Protein AF-A0A0D7CIX4-F1 (afdb_monomer_lite)

Organism: NCBI:txid1240678

Structure (mmCIF, N/CA/C/O backbone):
data_AF-A0A0D7CIX4-F1
#
_entry.id   AF-A0A0D7CIX4-F1
#
loop_
_atom_site.group_PDB
_atom_site.id
_atom_site.type_symbol
_atom_site.label_atom_id
_atom_site.label_alt_id
_atom_site.label_comp_id
_atom_site.label_asym_id
_atom_site.label_entity_id
_atom_site.label_seq_id
_atom_site.pdbx_PDB_ins_code
_atom_site.Cartn_x
_atom_site.Cartn_y
_atom_site.Cartn_z
_atom_site.occupancy
_atom_site.B_iso_or_equiv
_atom_site.auth_seq_id
_atom_site.auth_comp_id
_atom_site.auth_asym_id
_atom_site.auth_atom_id
_atom_site.pdbx_PDB_model_num
ATOM 1 N N . MET A 1 1 ? -18.396 -2.286 13.994 1.00 70.38 1 MET A N 1
ATOM 2 C CA . MET A 1 1 ? -18.109 -0.850 13.783 1.00 70.38 1 MET A CA 1
ATOM 3 C C . MET A 1 1 ? -16.690 -0.626 13.279 1.00 70.38 1 MET A C 1
ATOM 5 O O . MET A 1 1 ? -16.555 -0.124 12.173 1.00 70.38 1 MET A O 1
ATOM 9 N N . LEU A 1 2 ? -15.631 -1.029 13.996 1.00 77.00 2 LEU A N 1
ATOM 10 C CA . LEU A 1 2 ? -14.262 -0.880 13.478 1.00 77.00 2 LEU A CA 1
ATOM 11 C C . LEU A 1 2 ? -13.997 -1.817 12.284 1.00 77.00 2 LEU A C 1
ATOM 13 O O . LEU A 1 2 ? -13.475 -1.377 11.259 1.00 77.00 2 LEU A O 1
ATOM 17 N N . ARG A 1 3 ? -14.458 -3.074 12.368 1.00 74.94 3 ARG A N 1
ATOM 18 C CA . ARG A 1 3 ? -14.495 -4.003 11.224 1.00 74.94 3 ARG A CA 1
ATOM 19 C C . ARG A 1 3 ? -15.110 -3.394 9.956 1.00 74.94 3 ARG A C 1
ATOM 21 O O . ARG A 1 3 ? -14.585 -3.610 8.867 1.00 74.94 3 ARG A O 1
ATOM 28 N N . ASP A 1 4 ? -16.200 -2.640 10.085 1.00 81.12 4 ASP A N 1
ATOM 29 C CA . ASP A 1 4 ? -16.918 -2.061 8.941 1.00 81.12 4 ASP A CA 1
ATOM 30 C C . ASP A 1 4 ? -16.113 -0.929 8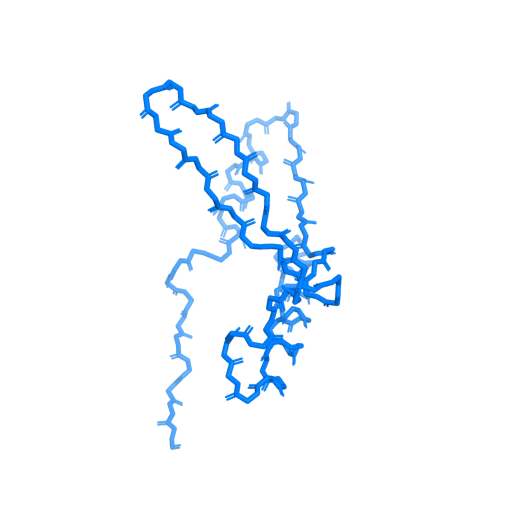.290 1.00 81.12 4 ASP A C 1
ATOM 32 O O . ASP A 1 4 ? -16.053 -0.840 7.064 1.00 81.12 4 ASP A O 1
ATOM 36 N N . CYS A 1 5 ? -15.411 -0.121 9.094 1.00 82.94 5 CYS A N 1
ATOM 37 C CA . CYS A 1 5 ? -14.469 0.881 8.597 1.00 82.94 5 CYS A CA 1
ATOM 38 C C . CYS A 1 5 ? -13.317 0.233 7.815 1.00 82.94 5 CYS A C 1
ATOM 40 O O . CYS A 1 5 ? -13.021 0.658 6.695 1.00 82.94 5 CYS A O 1
ATOM 42 N N . PHE A 1 6 ? -12.703 -0.828 8.356 1.00 84.50 6 PHE A N 1
ATOM 43 C CA . PHE A 1 6 ? -11.670 -1.592 7.645 1.00 84.50 6 PHE A CA 1
ATOM 44 C C . PHE A 1 6 ? -12.197 -2.172 6.335 1.00 84.50 6 PHE A C 1
ATOM 46 O O . PHE A 1 6 ? -11.568 -2.016 5.287 1.00 84.50 6 PHE A O 1
ATOM 53 N N . ALA A 1 7 ? -13.367 -2.815 6.382 1.00 87.81 7 ALA A N 1
ATOM 54 C CA . ALA A 1 7 ? -13.994 -3.405 5.211 1.00 87.81 7 ALA A CA 1
ATOM 55 C C . ALA A 1 7 ? -14.249 -2.352 4.127 1.00 87.81 7 ALA A C 1
ATOM 57 O O . ALA A 1 7 ? -13.925 -2.597 2.969 1.00 87.81 7 ALA A O 1
ATOM 58 N N . ALA A 1 8 ? -14.751 -1.167 4.486 1.00 89.38 8 ALA A N 1
ATOM 59 C CA . ALA A 1 8 ? -15.006 -0.092 3.533 1.00 89.38 8 ALA A CA 1
ATOM 60 C C . ALA A 1 8 ? -13.735 0.339 2.780 1.00 89.38 8 ALA A C 1
ATOM 62 O O . ALA A 1 8 ? -13.746 0.417 1.551 1.00 89.38 8 ALA A O 1
ATOM 63 N N . VAL A 1 9 ? -12.622 0.549 3.488 1.00 91.25 9 VAL A N 1
ATOM 64 C CA . VAL A 1 9 ? -11.351 0.975 2.873 1.00 91.25 9 VAL A CA 1
ATOM 65 C C . VAL A 1 9 ? -10.712 -0.137 2.045 1.00 91.25 9 VAL A C 1
ATOM 67 O O . VAL A 1 9 ? -10.255 0.117 0.929 1.00 91.25 9 VAL A O 1
ATOM 70 N N . ILE A 1 10 ? -10.730 -1.381 2.536 1.00 90.31 10 ILE A N 1
ATOM 71 C CA . ILE A 1 10 ? -10.211 -2.537 1.789 1.00 90.31 10 ILE A CA 1
ATOM 72 C C . ILE A 1 10 ? -11.017 -2.745 0.503 1.00 90.31 10 ILE A C 1
ATOM 74 O O . ILE A 1 10 ? -10.433 -2.918 -0.569 1.00 90.31 10 ILE A O 1
ATOM 78 N N . VAL A 1 11 ? -12.351 -2.710 0.590 1.00 94.25 11 VAL A N 1
ATOM 79 C CA . VAL A 1 11 ? -13.246 -2.907 -0.557 1.00 94.25 11 VAL A CA 1
ATOM 80 C C . VAL A 1 11 ? -13.083 -1.782 -1.571 1.00 94.25 11 VAL A C 1
ATOM 82 O O . VAL A 1 11 ? -13.019 -2.060 -2.767 1.00 94.25 11 VAL A O 1
ATOM 85 N N . GLU A 1 12 ? -12.971 -0.529 -1.131 1.00 94.50 12 GLU A N 1
ATOM 86 C CA . GLU A 1 12 ? -12.761 0.594 -2.046 1.00 94.50 12 GLU A CA 1
ATOM 87 C C . GLU A 1 12 ? -11.425 0.470 -2.790 1.00 94.50 12 GLU A C 1
ATOM 89 O O . GLU A 1 12 ? -11.387 0.582 -4.019 1.00 94.50 12 GLU A O 1
ATOM 94 N N . ARG A 1 13 ? -10.338 0.120 -2.091 1.00 94.94 13 ARG A N 1
ATOM 95 C CA . ARG A 1 13 ? -9.046 -0.141 -2.740 1.00 94.94 13 ARG A CA 1
ATOM 96 C C . ARG A 1 13 ? -9.133 -1.296 -3.735 1.00 94.94 13 ARG A C 1
ATOM 98 O O . ARG A 1 13 ? -8.645 -1.185 -4.861 1.00 94.94 13 ARG A O 1
ATOM 105 N N . ALA A 1 14 ? -9.775 -2.395 -3.341 1.00 93.81 14 ALA A N 1
ATOM 106 C CA . ALA A 1 14 ? -9.949 -3.570 -4.188 1.00 93.81 14 ALA A CA 1
ATOM 107 C C . ALA A 1 14 ? -10.753 -3.246 -5.455 1.00 93.81 14 ALA A C 1
ATOM 109 O O . ALA A 1 14 ? -10.377 -3.682 -6.540 1.00 93.81 14 ALA A O 1
ATOM 110 N N . ARG A 1 15 ? -11.806 -2.425 -5.353 1.00 95.75 15 ARG A N 1
ATOM 111 C CA . ARG A 1 15 ? -12.593 -1.964 -6.508 1.00 95.75 15 ARG A CA 1
ATOM 112 C C . ARG A 1 15 ? -11.758 -1.173 -7.506 1.00 95.75 15 ARG A C 1
ATOM 114 O O . ARG A 1 15 ? -11.966 -1.325 -8.706 1.00 95.75 15 ARG A O 1
ATOM 121 N N . ARG A 1 16 ? -10.828 -0.334 -7.042 1.00 95.00 16 ARG A N 1
ATOM 122 C CA . ARG A 1 16 ? -9.922 0.404 -7.937 1.00 95.00 16 ARG A CA 1
ATOM 123 C C . ARG A 1 16 ? -8.933 -0.533 -8.616 1.00 95.00 16 ARG A C 1
ATOM 125 O O . ARG A 1 16 ? -8.789 -0.475 -9.832 1.00 95.00 16 ARG A O 1
ATOM 132 N N . LEU A 1 17 ? -8.319 -1.438 -7.855 1.00 94.62 17 LEU A N 1
ATOM 133 C CA . LEU A 1 17 ? -7.382 -2.427 -8.394 1.00 94.62 17 LEU A CA 1
ATOM 134 C C . LEU A 1 17 ? -8.048 -3.380 -9.396 1.00 94.62 17 LEU A C 1
ATOM 136 O O . LEU A 1 17 ? -7.446 -3.708 -10.411 1.00 94.62 17 LEU A O 1
ATOM 140 N N . ALA A 1 18 ? -9.305 -3.770 -9.169 1.00 95.88 18 ALA A N 1
ATOM 141 C CA . ALA A 1 18 ? -10.056 -4.663 -10.054 1.00 95.88 18 ALA A CA 1
ATOM 142 C C . ALA A 1 18 ? -10.334 -4.074 -11.451 1.00 95.88 18 ALA A C 1
ATOM 144 O O . ALA A 1 18 ? -10.666 -4.816 -12.370 1.00 95.88 18 ALA A O 1
ATOM 145 N N . LYS A 1 19 ? -10.194 -2.753 -11.630 1.00 95.50 19 LYS A N 1
ATOM 146 C CA . LYS A 1 19 ? -10.316 -2.095 -12.943 1.00 95.50 19 LYS A CA 1
ATOM 147 C C . LYS A 1 19 ? -9.048 -2.228 -13.790 1.00 95.50 19 LYS A C 1
ATOM 149 O O . LYS A 1 19 ? -9.075 -1.913 -14.978 1.00 95.50 19 LYS A O 1
ATOM 154 N N . LEU A 1 20 ? -7.932 -2.651 -13.197 1.00 95.94 20 LEU A N 1
ATOM 155 C CA . LEU A 1 20 ? -6.673 -2.800 -13.910 1.00 95.94 20 LEU A CA 1
ATOM 156 C C . LEU A 1 20 ? -6.682 -4.068 -14.759 1.00 95.94 20 LEU A C 1
ATOM 158 O O . LEU A 1 20 ? -6.950 -5.162 -14.273 1.00 95.94 20 LEU A O 1
ATOM 162 N N . ARG A 1 21 ? -6.288 -3.928 -16.027 1.00 95.81 21 ARG A N 1
ATOM 163 C CA . ARG A 1 21 ? -6.086 -5.075 -16.921 1.00 95.81 21 ARG A CA 1
ATOM 164 C C . ARG A 1 21 ? -4.907 -5.952 -16.488 1.00 95.81 21 ARG A C 1
ATOM 166 O O . ARG A 1 21 ? -4.927 -7.157 -16.706 1.00 95.81 21 ARG A O 1
ATOM 173 N N . MET A 1 22 ? -3.869 -5.340 -15.920 1.00 94.31 22 MET A N 1
ATOM 174 C CA . MET A 1 22 ? -2.663 -6.014 -15.439 1.00 94.31 22 MET A CA 1
ATOM 175 C C . MET A 1 22 ? -2.207 -5.368 -14.126 1.00 94.31 22 MET A C 1
ATOM 177 O O . MET A 1 22 ? -2.252 -4.140 -14.031 1.00 94.31 22 MET A O 1
ATOM 181 N N . PRO A 1 23 ? -1.712 -6.139 -13.140 1.00 91.81 23 PRO A N 1
ATOM 182 C CA . PRO A 1 23 ? -1.248 -5.583 -11.866 1.00 91.81 23 PRO A CA 1
ATOM 183 C C . PRO A 1 23 ? -0.133 -4.539 -12.008 1.00 91.81 23 PRO A C 1
ATOM 185 O O . PRO A 1 23 ? -0.085 -3.586 -11.237 1.00 91.81 23 PRO A O 1
ATOM 188 N N . SER A 1 24 ? 0.734 -4.678 -13.018 1.00 92.94 24 SER A N 1
ATOM 189 C CA . SER A 1 24 ? 1.823 -3.733 -13.305 1.00 92.94 24 SER A CA 1
ATOM 190 C C . SER A 1 24 ? 1.332 -2.308 -13.572 1.00 92.94 24 SER A C 1
ATOM 192 O O . SER A 1 24 ? 2.033 -1.351 -13.266 1.00 92.94 24 SER A O 1
ATOM 194 N N . MET A 1 25 ? 0.101 -2.150 -14.063 1.00 95.00 25 MET A N 1
ATOM 195 C CA . MET A 1 25 ? -0.498 -0.843 -14.349 1.00 95.00 25 MET A CA 1
ATOM 196 C C . MET A 1 25 ? -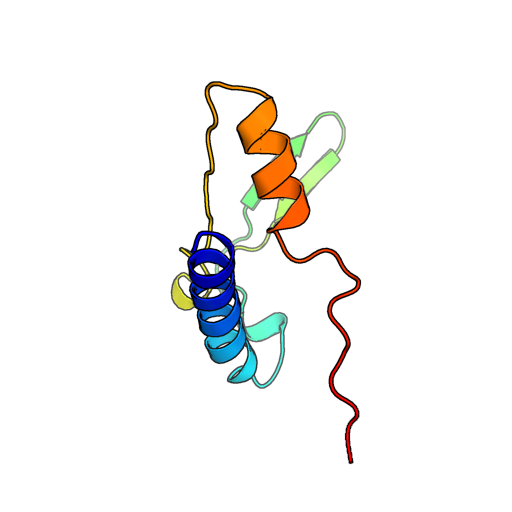0.792 -0.020 -13.086 1.00 95.00 25 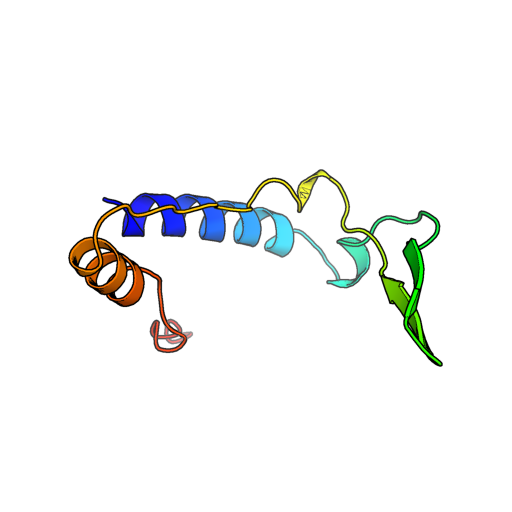MET A C 1
ATOM 198 O O . MET A 1 25 ? -1.099 1.169 -13.206 1.00 95.00 25 MET A O 1
ATOM 202 N N . ALA A 1 26 ? -0.718 -0.631 -11.897 1.00 94.31 26 ALA A N 1
ATOM 203 C CA . ALA A 1 26 ? -0.868 0.055 -10.616 1.00 94.31 26 ALA A CA 1
ATOM 204 C C . ALA A 1 26 ? 0.354 0.910 -10.246 1.00 94.31 26 ALA A C 1
ATOM 206 O O . ALA A 1 26 ? 0.244 1.799 -9.400 1.00 94.31 26 ALA A O 1
ATOM 207 N N . PHE A 1 27 ? 1.514 0.631 -10.842 1.00 95.31 27 PHE A N 1
ATOM 208 C CA . PHE A 1 27 ? 2.762 1.323 -10.545 1.00 95.31 27 PHE A CA 1
ATOM 209 C C . PHE A 1 27 ? 2.909 2.580 -11.400 1.00 95.31 27 PHE A C 1
ATOM 211 O O . PHE A 1 27 ? 2.423 2.636 -12.529 1.00 95.31 27 PHE A O 1
ATOM 218 N N . ALA A 1 28 ? 3.525 3.610 -10.829 1.00 92.94 28 ALA A N 1
ATOM 219 C CA . ALA A 1 28 ? 3.814 4.851 -11.527 1.00 92.94 28 ALA A CA 1
ATOM 220 C C . ALA A 1 28 ? 4.962 4.644 -12.525 1.00 92.94 28 ALA A C 1
ATOM 222 O O . ALA A 1 28 ? 5.924 3.942 -12.225 1.00 92.94 28 ALA A O 1
ATOM 223 N N . ASP A 1 29 ? 4.891 5.319 -13.671 1.00 88.50 29 ASP A N 1
ATOM 224 C CA . ASP A 1 29 ? 5.906 5.248 -14.735 1.00 88.50 29 ASP A CA 1
ATOM 225 C C . ASP A 1 29 ? 7.173 6.082 -14.425 1.00 88.50 29 ASP A C 1
ATOM 227 O O . ASP A 1 29 ? 7.997 6.332 -15.301 1.00 88.50 29 ASP A O 1
ATOM 231 N N . GLY A 1 30 ? 7.314 6.560 -13.183 1.00 87.31 30 GLY A N 1
ATOM 232 C CA . GLY A 1 30 ? 8.434 7.383 -12.728 1.00 87.31 30 GLY A CA 1
ATOM 233 C C . GLY A 1 30 ? 9.629 6.570 -12.230 1.00 87.31 30 GLY A C 1
ATOM 234 O O . GLY A 1 30 ? 9.553 5.354 -12.045 1.00 87.31 30 GLY A O 1
ATOM 235 N N . GLU A 1 31 ? 10.735 7.268 -11.960 1.00 90.25 31 GLU A N 1
ATOM 236 C CA . GLU A 1 31 ? 11.922 6.633 -11.388 1.00 90.25 31 GLU A CA 1
ATOM 237 C C . GLU A 1 31 ? 11.597 5.983 -10.032 1.00 90.25 31 GLU A C 1
ATOM 239 O O . GLU A 1 31 ? 10.979 6.617 -9.168 1.00 90.25 31 GLU A O 1
ATOM 244 N N . PRO A 1 32 ? 12.014 4.725 -9.815 1.00 92.56 32 PRO A N 1
ATOM 245 C CA . PRO A 1 32 ? 11.797 4.058 -8.546 1.00 92.56 32 PRO A CA 1
ATOM 246 C C . PRO A 1 32 ? 12.641 4.710 -7.449 1.00 92.56 32 PRO A C 1
ATOM 248 O O . PRO A 1 32 ? 13.755 5.188 -7.681 1.00 92.56 32 PRO A O 1
ATOM 251 N N . TYR A 1 33 ? 12.147 4.652 -6.216 1.00 94.00 33 TYR A N 1
ATOM 252 C CA . TYR A 1 33 ? 12.925 5.040 -5.050 1.00 94.00 33 TYR A CA 1
ATOM 253 C C . TYR A 1 33 ? 14.105 4.086 -4.897 1.00 94.00 33 TYR A C 1
ATOM 255 O O . TYR A 1 33 ? 13.915 2.871 -4.809 1.00 94.00 33 TYR A O 1
ATOM 263 N N . ARG A 1 34 ? 15.320 4.636 -4.854 1.00 95.75 34 ARG A N 1
ATOM 264 C CA . ARG A 1 34 ? 16.558 3.875 -4.673 1.00 95.75 34 ARG A CA 1
ATOM 265 C C . ARG A 1 34 ? 17.336 4.417 -3.486 1.00 95.75 34 ARG A C 1
ATOM 267 O O . ARG A 1 34 ? 17.566 5.619 -3.399 1.00 95.75 34 ARG A O 1
ATOM 274 N N . TRP A 1 35 ? 17.758 3.534 -2.590 1.00 96.31 35 TRP A N 1
ATOM 275 C CA . TRP A 1 35 ? 18.637 3.890 -1.476 1.00 96.31 35 TRP A CA 1
ATOM 276 C C . TRP A 1 35 ? 19.534 2.714 -1.086 1.00 96.31 35 TRP A C 1
ATOM 278 O O . TRP A 1 35 ? 19.229 1.557 -1.387 1.00 96.31 35 TRP A O 1
ATOM 288 N N . GLN A 1 36 ? 20.651 3.011 -0.421 1.00 96.69 36 GLN A N 1
ATOM 289 C CA . GLN A 1 36 ? 21.532 1.987 0.140 1.00 96.69 36 GLN A CA 1
ATOM 290 C C . GLN A 1 36 ? 21.079 1.614 1.551 1.00 96.69 36 GLN A C 1
ATOM 292 O O . GLN A 1 36 ? 20.757 2.478 2.367 1.00 96.69 36 GLN A O 1
ATOM 297 N N . SER A 1 37 ? 21.055 0.317 1.837 1.00 94.19 37 SER A N 1
ATOM 298 C CA . SER A 1 37 ? 20.754 -0.247 3.148 1.00 94.19 37 SER A CA 1
ATOM 299 C C . SER A 1 37 ? 21.797 -1.317 3.452 1.00 94.19 37 SER A C 1
ATOM 301 O O . SER A 1 37 ? 21.724 -2.430 2.924 1.00 94.19 37 SER A O 1
ATOM 303 N N . CYS A 1 38 ? 22.781 -0.953 4.281 1.00 93.75 38 CYS A N 1
ATOM 304 C CA . CYS A 1 38 ? 24.012 -1.726 4.474 1.00 93.75 38 CYS A CA 1
ATOM 305 C C . CYS A 1 38 ? 24.673 -2.003 3.111 1.00 93.75 38 CYS A C 1
ATOM 307 O O . CYS A 1 38 ? 24.850 -1.073 2.327 1.00 93.75 38 CYS A O 1
ATOM 309 N N . ASP A 1 39 ? 24.957 -3.268 2.804 1.00 95.75 39 ASP A N 1
ATOM 310 C CA . ASP A 1 39 ? 25.596 -3.692 1.553 1.00 95.75 39 ASP A CA 1
ATOM 311 C C . ASP A 1 39 ? 24.605 -3.891 0.390 1.00 95.75 39 ASP A C 1
ATOM 313 O O . ASP A 1 39 ? 24.974 -4.393 -0.671 1.00 95.75 39 ASP A O 1
ATOM 317 N N . TYR A 1 40 ? 23.328 -3.531 0.572 1.00 94.12 40 TYR A N 1
ATOM 318 C CA . TYR A 1 40 ? 22.277 -3.786 -0.411 1.00 94.12 40 TYR A CA 1
ATOM 319 C C . TYR A 1 40 ? 21.635 -2.503 -0.926 1.00 94.12 40 TYR A C 1
ATOM 321 O O . TYR A 1 40 ? 21.086 -1.701 -0.167 1.00 94.12 40 TYR A O 1
ATOM 329 N N . THR A 1 41 ? 21.565 -2.386 -2.251 1.00 95.25 41 THR A N 1
ATOM 330 C CA . THR A 1 41 ? 20.722 -1.385 -2.907 1.00 95.25 41 THR A CA 1
ATOM 331 C C . THR A 1 41 ? 19.266 -1.838 -2.877 1.00 95.25 41 THR A C 1
ATOM 333 O O . THR A 1 41 ? 18.915 -2.905 -3.385 1.00 95.25 41 THR A O 1
ATOM 336 N N . ARG A 1 42 ? 18.397 -1.023 -2.282 1.00 95.38 42 ARG A N 1
ATOM 337 C CA . ARG A 1 42 ? 16.947 -1.231 -2.266 1.00 95.38 42 ARG A CA 1
ATOM 338 C C . ARG A 1 42 ? 16.318 -0.387 -3.364 1.00 95.38 42 ARG A C 1
ATOM 340 O O . ARG A 1 42 ? 16.679 0.773 -3.527 1.00 95.38 42 ARG A O 1
ATOM 347 N N . THR A 1 43 ? 15.400 -0.988 -4.115 1.00 95.12 43 THR A N 1
ATOM 348 C CA . THR A 1 43 ? 14.640 -0.321 -5.178 1.00 95.12 43 THR A CA 1
ATOM 349 C C . THR A 1 43 ? 13.158 -0.586 -4.959 1.00 95.12 43 THR A C 1
ATOM 351 O O . THR A 1 43 ? 12.764 -1.744 -4.820 1.00 95.12 43 THR A O 1
ATOM 354 N N . VAL A 1 44 ? 12.342 0.466 -4.927 1.00 94.25 44 VAL A N 1
ATOM 355 C CA . VAL A 1 44 ? 10.885 0.373 -4.774 1.00 94.25 44 VAL A CA 1
ATOM 356 C C . VAL A 1 44 ? 10.211 1.268 -5.805 1.00 94.25 44 VAL A C 1
ATOM 358 O O . VAL A 1 44 ? 10.389 2.483 -5.790 1.00 94.25 44 VAL A O 1
ATOM 361 N N . THR A 1 45 ? 9.409 0.675 -6.685 1.00 94.81 45 THR A N 1
ATOM 362 C CA . THR A 1 45 ? 8.566 1.429 -7.620 1.00 94.81 45 THR A CA 1
ATOM 363 C C . THR A 1 45 ? 7.324 1.936 -6.897 1.00 94.81 45 THR A C 1
ATOM 365 O O . THR A 1 45 ? 6.630 1.165 -6.229 1.00 94.81 45 THR A O 1
ATOM 368 N N . ALA A 1 46 ? 7.036 3.230 -7.024 1.00 94.19 46 ALA A N 1
ATOM 369 C CA . ALA A 1 46 ? 5.863 3.842 -6.414 1.00 94.19 46 ALA A CA 1
ATOM 370 C C . ALA A 1 46 ? 4.561 3.298 -7.027 1.00 94.19 46 ALA A C 1
ATOM 372 O O . ALA A 1 46 ? 4.498 3.014 -8.224 1.00 94.19 46 ALA A O 1
ATOM 373 N N . LEU A 1 47 ? 3.500 3.202 -6.223 1.00 94.00 47 LEU A N 1
ATOM 374 C CA . LEU A 1 47 ? 2.139 3.056 -6.745 1.00 94.00 47 LEU A CA 1
ATOM 375 C C . LEU A 1 47 ? 1.638 4.403 -7.276 1.00 94.00 47 LEU A C 1
ATOM 377 O O . LEU A 1 47 ? 2.026 5.457 -6.771 1.00 94.00 47 LEU A O 1
ATOM 381 N N . LYS A 1 48 ? 0.738 4.375 -8.263 1.00 94.75 48 LYS A N 1
ATOM 382 C CA . LYS A 1 48 ? 0.023 5.585 -8.688 1.00 94.75 48 LYS A CA 1
ATOM 383 C C . LYS A 1 48 ? -0.813 6.135 -7.523 1.00 94.75 48 LYS A C 1
ATOM 385 O O . LYS A 1 48 ? -1.384 5.333 -6.774 1.00 94.75 48 LYS A O 1
ATOM 390 N N . PRO A 1 49 ? -0.952 7.469 -7.390 1.00 92.44 49 PRO A N 1
ATOM 391 C CA . PRO A 1 49 ? -1.659 8.090 -6.268 1.00 92.44 49 PRO A CA 1
ATOM 392 C C . PRO A 1 49 ? -3.077 7.548 -6.042 1.00 92.44 49 PRO A C 1
ATOM 394 O O . PRO A 1 49 ? -3.509 7.391 -4.903 1.00 92.44 49 PRO A O 1
ATOM 397 N N . GLU A 1 50 ? -3.786 7.173 -7.110 1.00 92.19 50 GLU A N 1
ATOM 398 C CA . GLU A 1 50 ? -5.143 6.612 -7.043 1.00 92.19 50 GLU A CA 1
ATOM 399 C C . GLU A 1 50 ? -5.261 5.261 -6.304 1.00 92.19 50 GLU A C 1
ATOM 401 O O . GLU A 1 50 ? -6.367 4.891 -5.891 1.00 92.19 50 GLU A O 1
ATOM 406 N N . PHE A 1 51 ? -4.143 4.544 -6.115 1.00 93.00 51 PHE A N 1
ATOM 407 C CA . PHE A 1 51 ? -4.046 3.273 -5.379 1.00 93.00 51 PHE A CA 1
ATOM 408 C C . PHE A 1 51 ? -3.414 3.417 -3.982 1.00 93.00 51 PHE A C 1
ATOM 410 O O . PHE A 1 51 ? -3.247 2.411 -3.280 1.00 93.00 51 PHE A O 1
ATOM 417 N N . THR A 1 52 ? -3.082 4.649 -3.592 1.00 90.00 52 THR A N 1
ATOM 418 C CA . THR A 1 52 ? -2.573 5.048 -2.267 1.00 90.00 52 THR A CA 1
ATOM 419 C C . THR A 1 52 ? -3.662 5.778 -1.470 1.00 90.00 52 THR A C 1
ATOM 421 O O . THR A 1 52 ? -4.731 6.060 -2.017 1.00 90.00 52 THR A O 1
ATOM 424 N N . GLY A 1 53 ? -3.436 6.069 -0.185 1.00 90.38 53 GLY A N 1
ATOM 425 C CA . GLY A 1 53 ? -4.423 6.756 0.666 1.00 90.38 53 GLY A CA 1
ATOM 426 C C . GLY A 1 53 ? -5.427 5.810 1.332 1.00 90.38 53 GLY A C 1
ATOM 427 O O . GLY A 1 53 ? -6.471 6.238 1.817 1.00 90.38 53 GLY A O 1
ATOM 428 N N . PHE A 1 54 ? -5.124 4.513 1.326 1.00 89.88 54 PHE A N 1
ATOM 429 C CA . PHE A 1 54 ? -5.913 3.456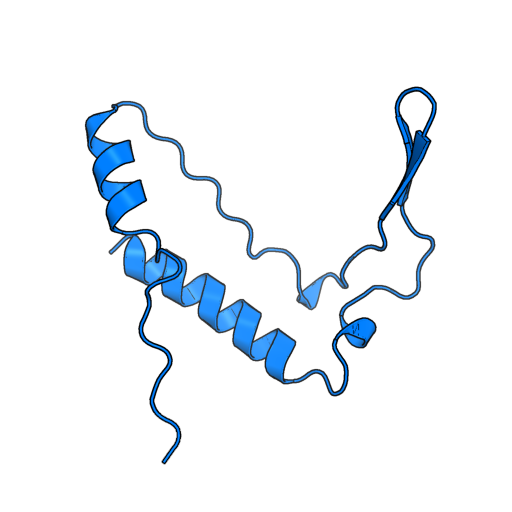 1.964 1.00 89.88 54 PHE A CA 1
ATOM 430 C C . PHE A 1 54 ? -5.241 2.925 3.233 1.00 89.88 54 PHE A C 1
ATOM 432 O O . PHE A 1 54 ? -5.604 1.865 3.747 1.00 89.88 54 PHE A O 1
ATOM 439 N N . GLU A 1 55 ? -4.210 3.619 3.702 1.00 88.94 55 GLU A N 1
ATOM 440 C CA . GLU A 1 55 ? -3.479 3.289 4.908 1.00 88.94 55 GLU A CA 1
ATOM 441 C C . GLU A 1 55 ? -4.331 3.635 6.136 1.00 88.94 55 GLU A C 1
ATOM 443 O O . GLU A 1 55 ? -5.010 4.659 6.184 1.00 88.94 55 GLU A O 1
ATOM 448 N N . MET A 1 56 ? -4.287 2.777 7.153 1.0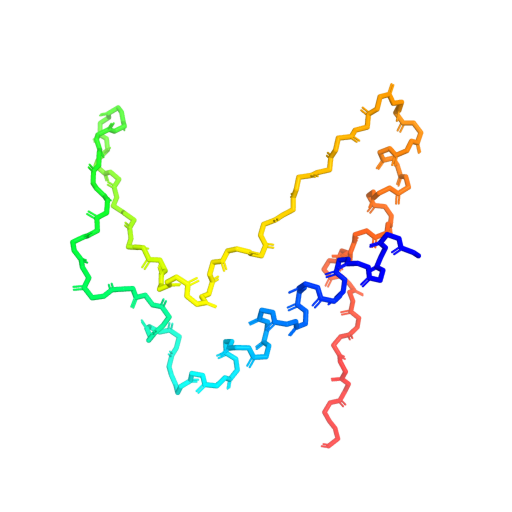0 85.44 56 MET A N 1
ATOM 449 C CA . MET A 1 56 ? -4.929 3.036 8.438 1.00 85.44 56 MET A CA 1
ATOM 450 C C . MET A 1 56 ? -3.906 2.956 9.556 1.00 85.44 56 MET A C 1
ATOM 452 O O . MET A 1 56 ? -3.163 1.981 9.655 1.00 85.44 56 MET A O 1
ATOM 456 N N . VAL A 1 57 ? -3.920 3.959 10.430 1.00 83.50 57 VAL A N 1
ATOM 457 C CA . VAL A 1 57 ? -3.166 3.959 11.682 1.00 83.50 57 VAL A CA 1
ATOM 458 C C . VAL A 1 57 ? -4.164 3.812 12.817 1.00 83.50 57 VAL A C 1
ATOM 460 O O . VAL A 1 57 ? -5.044 4.653 12.989 1.00 83.50 57 VAL A O 1
ATOM 463 N N . VAL A 1 58 ? -4.030 2.735 13.586 1.00 80.44 58 VAL A N 1
ATOM 464 C CA . VAL A 1 58 ? -4.856 2.490 14.769 1.00 80.44 58 VAL A CA 1
ATOM 465 C C . VAL A 1 58 ? -3.951 2.514 15.988 1.00 80.44 58 VAL A C 1
ATOM 467 O O . VAL A 1 58 ? -3.045 1.694 16.109 1.00 80.44 58 VAL A O 1
ATOM 470 N N . ALA A 1 59 ? -4.192 3.468 16.882 1.00 79.94 59 ALA A N 1
ATOM 471 C CA . ALA A 1 59 ? -3.498 3.576 18.157 1.00 79.94 59 ALA A CA 1
ATOM 472 C C . ALA A 1 59 ? -4.459 3.201 19.290 1.00 79.94 59 ALA A C 1
ATOM 474 O O . ALA A 1 59 ? -5.616 3.619 19.290 1.00 79.94 59 ALA A O 1
ATOM 475 N N . SER A 1 60 ? -3.974 2.427 20.260 1.00 74.50 60 SER A N 1
ATOM 476 C CA . SER A 1 60 ? -4.722 2.088 21.470 1.00 74.50 60 SER A CA 1
ATOM 477 C C . SER A 1 60 ? -3.899 2.425 22.707 1.00 74.50 60 SER A C 1
ATOM 479 O O . SER A 1 60 ? -2.719 2.091 22.775 1.00 74.50 60 SER A O 1
ATOM 481 N N . ALA A 1 61 ? -4.538 3.053 23.695 1.00 67.94 61 ALA A N 1
ATOM 482 C CA . ALA A 1 61 ? -3.940 3.373 24.991 1.00 67.94 61 ALA A CA 1
ATOM 483 C C . ALA A 1 61 ? -4.159 2.273 26.050 1.00 67.94 61 ALA A C 1
ATOM 485 O O . ALA A 1 61 ? -3.709 2.413 27.183 1.00 67.94 61 ALA A O 1
ATOM 486 N N . ASN A 1 62 ? -4.865 1.188 25.707 1.00 61.28 62 ASN A N 1
ATOM 487 C CA . ASN A 1 62 ? -5.110 0.068 26.612 1.00 61.28 62 ASN A CA 1
ATOM 488 C C . ASN A 1 62 ? -5.039 -1.271 25.860 1.00 61.28 62 ASN A C 1
ATOM 490 O O . ASN A 1 62 ? -5.643 -1.437 24.794 1.00 61.28 62 ASN A O 1
ATOM 494 N N . ASN A 1 63 ? -4.325 -2.241 26.430 1.00 61.16 63 ASN A N 1
ATOM 495 C CA . ASN A 1 63 ? -4.039 -3.532 25.798 1.00 61.16 63 ASN A CA 1
ATOM 496 C C . ASN A 1 63 ? -5.311 -4.352 25.503 1.00 61.16 63 ASN A C 1
ATOM 498 O O . ASN A 1 63 ? -5.334 -5.096 24.528 1.00 61.16 63 ASN A O 1
ATOM 502 N N . GLY A 1 64 ? -6.407 -4.146 26.245 1.00 59.56 64 GLY A N 1
ATOM 503 C CA . GLY A 1 64 ? -7.693 -4.809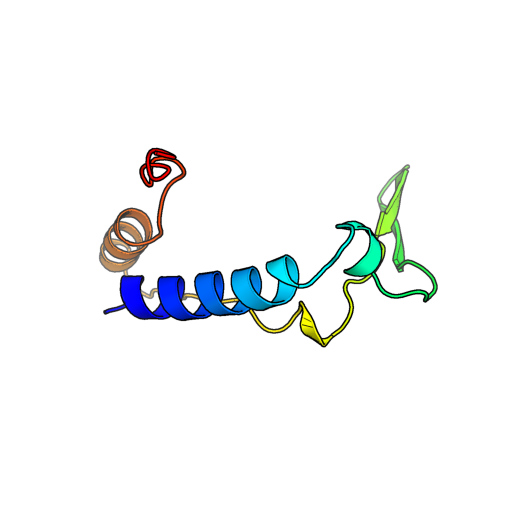 25.969 1.00 59.56 64 GLY A CA 1
ATOM 504 C C . GLY A 1 64 ? -8.373 -4.366 24.663 1.00 59.56 64 GLY A C 1
ATOM 505 O O . GLY A 1 64 ? -9.092 -5.139 24.038 1.00 59.56 64 GLY A O 1
ATOM 506 N N . ALA A 1 65 ? -8.116 -3.143 24.188 1.00 56.03 65 ALA A N 1
ATOM 507 C CA . ALA A 1 65 ? -8.625 -2.694 22.891 1.00 56.03 65 ALA A CA 1
ATOM 508 C C . ALA A 1 65 ? -7.777 -3.222 21.717 1.00 56.03 65 ALA A C 1
ATOM 510 O O . ALA A 1 65 ? -8.308 -3.407 20.626 1.00 56.03 65 ALA A O 1
ATOM 511 N N . VAL A 1 66 ? -6.497 -3.547 21.943 1.00 58.53 66 VAL A N 1
ATOM 512 C CA . VAL A 1 66 ? -5.625 -4.198 20.943 1.00 58.53 66 VAL A CA 1
ATOM 513 C C . VAL A 1 66 ? -6.102 -5.619 20.641 1.00 58.53 66 VAL A C 1
ATOM 515 O O . VAL A 1 66 ? -6.096 -6.039 19.484 1.00 58.53 66 VAL A O 1
ATOM 518 N N . GLU A 1 67 ? -6.571 -6.340 21.658 1.00 60.19 67 GLU A N 1
ATOM 519 C CA . GLU A 1 67 ? -7.110 -7.696 21.518 1.00 60.19 67 GLU A CA 1
ATOM 520 C C . GLU A 1 67 ? -8.412 -7.705 20.691 1.00 60.19 67 GLU A C 1
ATOM 522 O O . GLU A 1 67 ? -8.572 -8.507 19.766 1.00 60.19 67 GLU A O 1
ATOM 527 N N . ASN A 1 68 ? -9.287 -6.717 20.911 1.00 61.50 68 ASN A N 1
ATOM 528 C CA . ASN A 1 68 ? -10.494 -6.516 20.101 1.00 61.50 68 ASN A CA 1
ATOM 529 C C . ASN A 1 68 ? -10.172 -6.108 18.652 1.00 61.50 68 ASN A C 1
ATOM 531 O O . ASN A 1 68 ? -10.750 -6.669 17.723 1.00 61.50 68 ASN A O 1
ATOM 535 N N . ILE A 1 69 ? -9.208 -5.202 18.431 1.00 59.72 69 ILE A N 1
ATOM 536 C CA . ILE A 1 69 ? -8.746 -4.831 17.079 1.00 59.72 69 ILE A CA 1
ATOM 537 C C . ILE A 1 69 ? -8.187 -6.061 16.350 1.00 59.72 69 ILE A C 1
ATOM 539 O O . ILE A 1 69 ? -8.537 -6.300 15.198 1.00 59.72 69 ILE A O 1
ATOM 543 N N . SER A 1 70 ? -7.372 -6.876 17.021 1.00 61.25 70 SER A N 1
ATOM 544 C CA . SER A 1 70 ? -6.761 -8.082 16.439 1.00 61.25 70 SER A CA 1
ATOM 545 C C . SER A 1 70 ? -7.797 -9.141 16.045 1.00 61.25 70 SER A C 1
ATOM 547 O O . SER A 1 70 ? -7.600 -9.862 15.071 1.00 61.25 70 SER A O 1
ATOM 549 N N . THR A 1 71 ? -8.918 -9.204 16.768 1.00 61.81 71 THR A N 1
ATOM 550 C CA . THR A 1 71 ? -10.039 -10.113 16.477 1.00 61.81 71 THR A CA 1
ATOM 551 C C . THR A 1 71 ? -10.971 -9.560 15.383 1.00 61.81 71 THR A C 1
ATOM 553 O O . THR A 1 71 ? -11.639 -10.312 14.667 1.00 61.81 71 THR A O 1
ATOM 556 N N . GLU A 1 72 ? -11.045 -8.234 15.231 1.00 60.28 72 GLU A N 1
ATOM 557 C CA . GLU A 1 72 ? -11.902 -7.565 14.245 1.00 60.28 72 GLU A CA 1
ATOM 558 C C . GLU A 1 72 ? -11.238 -7.313 12.890 1.00 60.28 72 GLU A C 1
ATOM 560 O O . GLU A 1 72 ? -11.950 -7.265 11.881 1.00 60.28 72 GLU A O 1
ATOM 565 N N . VAL A 1 73 ? -9.910 -7.176 12.852 1.00 60.38 73 VAL A N 1
ATOM 566 C CA . VAL A 1 73 ? -9.137 -7.110 11.610 1.00 60.38 73 VAL A CA 1
ATOM 567 C C . VAL A 1 73 ? -9.242 -8.472 10.918 1.00 60.38 73 VAL A C 1
ATOM 569 O O . VAL A 1 73 ? -8.917 -9.494 11.524 1.00 60.38 73 VAL A O 1
ATOM 572 N N . PRO A 1 74 ? -9.705 -8.534 9.659 1.00 56.31 74 PRO A N 1
ATOM 573 C CA . PRO A 1 74 ? -9.897 -9.803 8.975 1.00 56.31 74 PRO A CA 1
ATOM 574 C C . PRO A 1 74 ? -8.563 -10.547 8.827 1.00 56.31 74 PRO A C 1
ATOM 576 O O . PRO A 1 74 ? -7.709 -10.185 8.018 1.00 56.31 74 PRO A O 1
ATOM 579 N N . ALA A 1 75 ? -8.390 -11.613 9.610 1.00 56.19 75 ALA A N 1
ATOM 580 C CA . ALA A 1 75 ? -7.324 -12.584 9.409 1.00 56.19 75 ALA A CA 1
ATOM 581 C C . ALA A 1 75 ? -7.536 -13.328 8.077 1.00 56.19 75 ALA A C 1
ATOM 583 O O . ALA A 1 75 ? -8.655 -13.429 7.572 1.00 56.19 75 ALA A O 1
ATOM 584 N N . ARG A 1 76 ? -6.459 -13.907 7.528 1.00 50.72 76 ARG A N 1
ATOM 585 C CA . ARG A 1 76 ? -6.411 -14.676 6.259 1.00 50.72 76 ARG A CA 1
ATOM 586 C C . ARG A 1 76 ? -7.515 -15.734 6.061 1.00 50.72 76 ARG A C 1
ATOM 588 O O . ARG A 1 76 ? -7.677 -16.208 4.944 1.00 50.72 76 ARG A O 1
ATOM 595 N N . ALA A 1 77 ? -8.247 -16.104 7.109 1.00 44.34 77 ALA A N 1
ATOM 596 C CA . ALA A 1 77 ? -9.348 -17.061 7.090 1.00 44.34 77 ALA A CA 1
ATOM 597 C C . ALA A 1 77 ? -10.731 -16.442 6.787 1.00 44.34 77 ALA A C 1
ATOM 599 O O . ALA A 1 77 ? -11.750 -17.054 7.100 1.00 44.34 77 ALA A O 1
ATOM 600 N N . ALA A 1 78 ? -10.810 -15.250 6.184 1.00 40.44 78 ALA A N 1
ATOM 601 C CA . ALA A 1 78 ? -12.064 -14.806 5.577 1.00 40.44 78 ALA A CA 1
ATOM 602 C C . ALA A 1 78 ? -12.432 -15.794 4.446 1.00 40.44 78 ALA A C 1
ATOM 604 O O . ALA A 1 78 ? -11.632 -15.953 3.518 1.00 40.44 78 ALA A O 1
ATOM 605 N N . PRO A 1 79 ? -13.579 -16.498 4.510 1.00 38.09 79 PRO A N 1
ATOM 606 C CA . PRO A 1 79 ? -13.912 -17.523 3.532 1.00 38.09 79 PRO A CA 1
ATOM 607 C C . PRO A 1 79 ? -13.973 -16.899 2.138 1.00 38.09 79 PRO A C 1
ATOM 609 O O . PRO A 1 79 ? -14.759 -15.986 1.876 1.00 38.09 79 PRO A O 1
ATOM 612 N N . GLN A 1 80 ? -13.115 -17.391 1.243 1.00 42.91 80 GLN A N 1
ATOM 613 C CA . GLN A 1 80 ? -13.230 -17.103 -0.177 1.00 42.91 80 GLN A CA 1
ATOM 614 C C . GLN A 1 80 ? -14.586 -17.636 -0.633 1.00 42.91 80 GLN A C 1
ATOM 616 O O . GLN A 1 80 ? -14.910 -18.807 -0.439 1.00 42.91 80 GLN A O 1
ATOM 621 N N . ARG A 1 81 ? -15.409 -16.740 -1.172 1.00 38.81 81 ARG A N 1
ATOM 622 C CA . ARG A 1 81 ? -16.739 -17.054 -1.688 1.00 38.81 81 ARG A CA 1
ATOM 623 C C . ARG A 1 81 ? -16.628 -18.215 -2.694 1.00 38.81 81 ARG A C 1
ATOM 625 O O . ARG A 1 81 ? -15.771 -18.120 -3.574 1.00 38.81 81 ARG A O 1
ATOM 632 N N . PRO A 1 82 ? -17.456 -19.274 -2.609 1.00 39.56 82 PRO A N 1
ATOM 633 C CA . PRO A 1 82 ? -17.427 -20.331 -3.607 1.00 39.56 82 PRO A CA 1
ATOM 634 C C . PRO A 1 82 ? -17.890 -19.733 -4.935 1.00 39.56 82 PRO A C 1
ATOM 636 O O . PRO A 1 82 ? -18.923 -19.062 -5.010 1.00 39.56 82 PRO A O 1
ATOM 639 N N . VAL A 1 83 ? -17.065 -19.912 -5.959 1.00 43.97 83 VAL A N 1
ATOM 640 C CA . VAL A 1 83 ? -17.420 -19.593 -7.337 1.00 43.97 83 VAL A CA 1
ATOM 641 C C . VAL A 1 83 ? -18.368 -20.703 -7.787 1.00 43.97 83 VAL A C 1
ATOM 643 O O . VAL A 1 83 ? -17.958 -21.860 -7.858 1.00 43.97 83 VAL A O 1
ATOM 646 N N . VAL A 1 84 ? -19.640 -20.349 -7.971 1.00 54.81 84 VAL A N 1
ATOM 647 C CA . VAL A 1 84 ? -20.610 -21.130 -8.754 1.00 54.81 84 VAL A CA 1
ATOM 648 C C . VAL A 1 84 ? -20.368 -20.911 -10.236 1.00 54.81 84 VAL A C 1
ATOM 650 O O . VAL A 1 84 ? -20.012 -19.764 -10.596 1.00 54.81 84 VAL A O 1
#

Foldseek 3Di:
DVLVVLVVLVVLLVVVCVPDPDNVLQFDPDAWDWDDDPPDIDTGTHGDVSNDPSDDDDDDPDVVVVVVVVVSNDDPPPDDDDDD

Secondary structure (DSSP, 8-state):
-HHHHHHHHHHHHHHHHTT-SSGGGGB-SSPPEEEEETTEEEEEPPBPGGG-S-------SSHHHHHHHHHHS--TTSPPPP--

pLDDT: mean 80.3, std 18.06, range [38.09, 96.69]

Radius of gyration: 17.39 Å; chains: 1; bounding box: 46×29×44 Å

Sequence (84 aa):
MLRDCFAAVIVERARRLAKLRMPSMAFADGEPYRWQSCDYTRTVTALKPEFTGFEMVVASANNGAVENISTEVPARAAPQRPVV